Protein AF-A0A9N9LIJ5-F1 (afdb_monomer_lite)

Organism: NCBI:txid595503

Radius of gyration: 15.44 Å; chains: 1; bounding box: 34×30×48 Å

Foldseek 3Di:
DAKKWFFAWAPPDDLVRLVCCVQVPLLLQCLVLCLVLVKQWWKKFADPKDFPDPDPVDPSVRTGIIIGTHCHPSNVCLVPPVVDPVDWVLSNCSCVVPNQVSCVVIGPHGSVVDIDIDGPRRMHHDMDIQGHRSDGPRDRDVVSVVVSVVSVVVTND

InterPro domains:
  IPR009799 EthD domain [PF07110] (10-109)

Structure (mmCIF, N/CA/C/O backbone):
data_AF-A0A9N9LIJ5-F1
#
_entry.id   AF-A0A9N9LIJ5-F1
#
loop_
_atom_site.group_PDB
_atom_site.id
_atom_site.type_symbol
_atom_site.label_atom_id
_atom_site.label_alt_id
_atom_site.label_comp_id
_atom_site.label_asym_id
_atom_site.label_entity_id
_atom_site.label_seq_id
_atom_site.pdbx_PDB_ins_code
_atom_site.Cartn_x
_atom_site.Cartn_y
_atom_site.Cartn_z
_atom_site.occupancy
_atom_site.B_iso_or_equiv
_atom_site.auth_seq_id
_atom_site.auth_comp_id
_atom_site.auth_asym_id
_atom_site.auth_atom_id
_atom_site.pdbx_PDB_model_num
ATOM 1 N N . MET A 1 1 ? -7.227 4.784 -16.160 1.00 75.94 1 MET A N 1
ATOM 2 C CA . MET A 1 1 ? -6.454 3.934 -15.229 1.00 75.94 1 MET A CA 1
ATOM 3 C C . MET A 1 1 ? -6.020 4.802 -14.066 1.00 75.94 1 MET A C 1
ATOM 5 O O . MET A 1 1 ? -5.780 5.984 -14.288 1.00 75.94 1 MET A O 1
ATOM 9 N N . ASN A 1 2 ? -5.979 4.252 -12.855 1.00 91.12 2 ASN A N 1
ATOM 10 C CA . ASN A 1 2 ? -5.526 4.997 -11.681 1.00 91.12 2 ASN A CA 1
ATOM 11 C C . ASN A 1 2 ? -4.023 5.293 -11.778 1.00 91.12 2 ASN A C 1
ATOM 13 O O . ASN A 1 2 ? -3.313 4.524 -12.429 1.00 91.12 2 ASN A O 1
ATOM 17 N N . PRO A 1 3 ? -3.535 6.389 -11.170 1.00 94.25 3 PRO A N 1
ATOM 18 C CA . PRO A 1 3 ? -2.110 6.690 -11.162 1.00 94.25 3 PRO A CA 1
ATOM 19 C C . PRO A 1 3 ? -1.317 5.565 -10.487 1.00 94.25 3 PRO A C 1
ATOM 21 O O . PRO A 1 3 ? -1.834 4.832 -9.638 1.00 94.25 3 PRO A O 1
ATOM 24 N N . GLN A 1 4 ? -0.055 5.433 -10.886 1.00 96.69 4 GLN A N 1
ATOM 25 C CA . GLN A 1 4 ? 0.849 4.400 -10.391 1.00 96.69 4 GLN A CA 1
ATOM 26 C C . GLN A 1 4 ? 1.966 5.046 -9.574 1.00 96.69 4 GLN A C 1
ATOM 28 O O . GLN A 1 4 ? 2.633 5.964 -10.044 1.00 96.69 4 GLN A O 1
ATOM 33 N N . GLY A 1 5 ? 2.162 4.578 -8.347 1.00 96.50 5 GLY A N 1
ATOM 34 C CA . GLY A 1 5 ? 3.261 4.974 -7.476 1.00 96.50 5 GLY A CA 1
ATOM 35 C C . GLY A 1 5 ? 4.368 3.935 -7.503 1.00 96.50 5 GLY A C 1
ATOM 36 O O . GLY A 1 5 ? 4.146 2.802 -7.081 1.00 96.50 5 GLY A O 1
ATOM 37 N N . LEU A 1 6 ? 5.546 4.300 -8.000 1.00 97.06 6 LEU A N 1
ATOM 38 C CA . LEU A 1 6 ? 6.704 3.409 -8.033 1.00 97.06 6 LEU A CA 1
ATOM 39 C C . LEU A 1 6 ? 7.311 3.272 -6.639 1.00 97.06 6 LEU A C 1
ATOM 41 O O . LEU A 1 6 ? 7.468 4.266 -5.929 1.00 97.06 6 LEU A O 1
ATOM 45 N N . LEU A 1 7 ? 7.656 2.041 -6.272 1.00 97.44 7 LEU A N 1
ATOM 46 C CA . LEU A 1 7 ? 8.152 1.673 -4.951 1.00 97.44 7 LEU A CA 1
ATOM 47 C C . LEU A 1 7 ? 9.558 1.092 -5.047 1.00 97.44 7 LEU A C 1
ATOM 49 O O . LEU A 1 7 ? 9.877 0.365 -5.993 1.00 97.44 7 LEU A O 1
ATOM 53 N N . LYS A 1 8 ? 10.377 1.394 -4.041 1.00 96.69 8 LYS A N 1
ATOM 54 C CA . LYS A 1 8 ? 11.711 0.816 -3.879 1.00 96.69 8 LYS A CA 1
ATOM 55 C C . LYS A 1 8 ? 11.706 -0.139 -2.706 1.00 96.69 8 LYS A C 1
ATOM 57 O O . LYS A 1 8 ? 11.265 0.220 -1.612 1.00 96.69 8 LYS A O 1
ATOM 62 N N . ARG A 1 9 ? 12.206 -1.350 -2.922 1.00 96.56 9 ARG A N 1
ATOM 63 C CA . ARG A 1 9 ? 12.389 -2.305 -1.832 1.00 96.56 9 ARG A CA 1
ATOM 64 C C . ARG A 1 9 ? 13.538 -1.861 -0.940 1.00 96.56 9 ARG A C 1
ATOM 66 O O . ARG A 1 9 ? 14.468 -1.182 -1.369 1.00 96.56 9 ARG A O 1
ATOM 73 N N . LYS A 1 10 ? 13.527 -2.351 0.290 1.00 96.00 10 LYS A N 1
ATOM 74 C CA . LYS A 1 10 ? 14.644 -2.194 1.214 1.00 96.00 10 LYS A CA 1
ATOM 75 C C . LYS A 1 10 ? 15.929 -2.810 0.622 1.00 96.00 10 LYS A C 1
ATOM 77 O O . LYS A 1 10 ? 15.870 -3.967 0.188 1.00 96.00 10 LYS A O 1
ATOM 82 N N . PRO A 1 11 ? 17.090 -2.122 0.662 1.00 92.94 11 PRO A N 1
ATOM 83 C CA . PRO A 1 11 ? 18.324 -2.585 0.012 1.00 92.94 11 PRO A CA 1
ATOM 84 C C . PRO A 1 11 ? 18.743 -4.020 0.366 1.00 92.94 11 PRO A C 1
ATOM 86 O O . PRO A 1 11 ? 19.143 -4.775 -0.521 1.00 92.94 11 PRO A O 1
ATOM 89 N N . ASP A 1 12 ? 18.561 -4.413 1.630 1.00 92.94 12 ASP A N 1
ATOM 90 C CA . ASP A 1 12 ? 18.967 -5.721 2.169 1.00 92.94 12 ASP A CA 1
ATOM 91 C C . ASP A 1 12 ? 17.944 -6.852 1.933 1.00 92.94 12 ASP A C 1
ATOM 93 O O . ASP A 1 12 ? 18.107 -7.948 2.464 1.00 92.94 12 ASP A O 1
ATOM 97 N N . THR A 1 13 ? 16.869 -6.603 1.178 1.00 94.56 13 THR A N 1
ATOM 98 C CA . THR A 1 13 ? 15.828 -7.604 0.875 1.00 94.56 13 THR A CA 1
ATOM 99 C C . THR A 1 13 ? 15.874 -8.017 -0.584 1.00 94.56 13 THR A C 1
ATOM 101 O O . THR A 1 13 ? 16.112 -7.191 -1.456 1.00 94.56 13 THR A O 1
ATOM 104 N N . THR A 1 14 ? 15.629 -9.281 -0.902 1.00 96.81 14 THR A N 1
ATOM 105 C CA . THR A 1 14 ? 15.526 -9.732 -2.298 1.00 96.81 14 THR A CA 1
ATOM 106 C C . THR A 1 14 ? 14.209 -9.279 -2.939 1.00 96.81 14 THR A C 1
ATOM 108 O O . THR A 1 14 ? 13.215 -9.036 -2.255 1.00 96.81 14 THR A O 1
ATOM 111 N N . GLN A 1 15 ? 14.149 -9.243 -4.276 1.00 97.06 15 GLN A N 1
ATOM 112 C CA . GLN A 1 15 ? 12.905 -8.954 -5.011 1.00 97.06 15 GLN A CA 1
ATOM 113 C C . GLN A 1 15 ? 11.755 -9.903 -4.632 1.00 97.06 15 GLN A C 1
ATOM 115 O O . GLN A 1 15 ? 10.588 -9.504 -4.579 1.00 97.06 15 GLN A O 1
ATOM 120 N N . LYS A 1 16 ? 12.085 -11.176 -4.380 1.00 97.12 16 LYS A N 1
ATOM 121 C CA . LYS A 1 16 ? 11.113 -12.193 -3.983 1.00 97.12 16 LYS A CA 1
ATOM 122 C C . LYS A 1 16 ? 10.560 -11.902 -2.589 1.00 97.12 16 LYS A C 1
ATOM 124 O O . LYS A 1 16 ? 9.345 -11.854 -2.441 1.00 97.12 16 LYS A O 1
ATOM 129 N N . GLU A 1 17 ? 11.426 -11.648 -1.609 1.00 97.81 17 GLU A N 1
ATOM 130 C CA . GLU A 1 17 ? 11.010 -11.300 -0.242 1.00 97.81 17 GLU A CA 1
ATOM 131 C C . GLU A 1 17 ? 10.173 -10.018 -0.214 1.00 97.81 17 GLU A C 1
ATOM 133 O O . GLU A 1 17 ? 9.141 -9.984 0.452 1.00 97.81 17 GLU A O 1
ATOM 138 N N . PHE A 1 18 ? 10.562 -8.999 -0.989 1.00 97.75 18 PHE A N 1
ATOM 139 C CA . PHE A 1 18 ? 9.767 -7.785 -1.185 1.00 97.75 18 PHE A CA 1
ATOM 140 C C . PHE A 1 18 ? 8.362 -8.117 -1.697 1.00 97.75 18 PHE A C 1
ATOM 142 O O . PHE A 1 18 ? 7.368 -7.722 -1.094 1.00 97.75 18 PHE A O 1
ATOM 149 N N . SER A 1 19 ? 8.273 -8.883 -2.787 1.00 97.50 19 SER A N 1
ATOM 150 C CA . SER A 1 19 ? 6.997 -9.213 -3.428 1.00 97.50 19 SER A CA 1
ATOM 151 C C . SER A 1 19 ? 6.101 -10.074 -2.536 1.00 97.50 19 SER A C 1
ATOM 153 O O . SER A 1 19 ? 4.891 -9.855 -2.477 1.00 97.50 19 SER A O 1
ATOM 155 N N . GLU A 1 20 ? 6.687 -11.039 -1.826 1.00 97.00 20 GLU A N 1
ATOM 156 C CA . GLU A 1 20 ? 5.978 -11.904 -0.885 1.00 97.00 20 GLU A CA 1
ATOM 157 C C . GLU A 1 20 ? 5.492 -11.127 0.339 1.00 97.00 20 GLU A C 1
ATOM 159 O O . GLU A 1 20 ? 4.339 -11.297 0.730 1.00 97.00 20 GLU A O 1
ATOM 164 N N . HIS A 1 21 ? 6.313 -10.250 0.926 1.00 97.56 21 HIS A N 1
ATOM 165 C CA . HIS A 1 21 ? 5.894 -9.412 2.055 1.00 97.56 21 HIS A CA 1
ATOM 166 C C . HIS A 1 21 ? 4.818 -8.413 1.625 1.00 97.56 21 HIS A C 1
ATOM 168 O O . HIS A 1 21 ? 3.798 -8.273 2.303 1.00 97.56 21 HIS A O 1
ATOM 174 N N . TRP A 1 22 ? 5.003 -7.751 0.482 1.00 97.81 22 TRP A N 1
ATOM 175 C CA . TRP A 1 22 ? 4.078 -6.731 -0.002 1.00 97.81 22 TRP A CA 1
ATOM 176 C C . TRP A 1 22 ? 2.679 -7.302 -0.277 1.00 97.81 22 TRP A C 1
ATOM 178 O O . TRP A 1 22 ? 1.677 -6.718 0.147 1.00 97.81 22 TRP A O 1
ATOM 188 N N . TYR A 1 23 ? 2.602 -8.485 -0.894 1.00 97.06 23 TYR A N 1
ATOM 189 C CA . TYR A 1 23 ? 1.323 -9.125 -1.200 1.00 97.06 23 TYR A CA 1
ATOM 190 C C . TYR A 1 23 ? 0.739 -9.910 -0.022 1.00 97.06 23 TYR A C 1
ATOM 192 O O . TYR A 1 23 ? -0.439 -9.769 0.292 1.00 97.06 23 TYR A O 1
ATOM 200 N N . ASN A 1 24 ? 1.539 -10.727 0.667 1.00 95.62 24 ASN A N 1
ATOM 201 C CA . ASN A 1 24 ? 1.008 -11.634 1.688 1.00 95.62 24 ASN A CA 1
ATOM 202 C C . ASN A 1 24 ? 0.906 -10.999 3.072 1.00 95.62 24 ASN A C 1
ATOM 204 O O . ASN A 1 24 ? 0.267 -11.586 3.937 1.00 95.62 24 ASN A O 1
ATOM 208 N N . LYS A 1 25 ? 1.531 -9.846 3.329 1.00 95.88 25 LYS A N 1
ATOM 209 C CA . LYS A 1 25 ? 1.508 -9.209 4.652 1.00 95.88 25 LYS A CA 1
ATOM 210 C C . LYS A 1 25 ? 1.021 -7.772 4.592 1.00 95.88 25 LYS A C 1
ATOM 212 O O . LYS A 1 25 ? -0.009 -7.471 5.190 1.00 95.88 25 LYS A O 1
ATOM 217 N N . HIS A 1 26 ? 1.702 -6.914 3.838 1.00 97.31 26 HIS A N 1
ATOM 218 C CA . HIS A 1 26 ? 1.345 -5.499 3.772 1.00 97.31 26 HIS A CA 1
ATOM 219 C C . HIS A 1 26 ? -0.072 -5.291 3.223 1.00 97.31 26 HIS A C 1
ATOM 221 O O . HIS A 1 26 ? -0.850 -4.547 3.815 1.00 97.31 26 HIS A O 1
ATOM 227 N N . ALA A 1 27 ? -0.452 -6.013 2.158 1.00 97.12 27 ALA A N 1
ATOM 228 C CA . ALA A 1 27 ? -1.803 -5.949 1.597 1.00 97.12 27 ALA A CA 1
ATOM 229 C C . ALA A 1 27 ? -2.893 -6.196 2.657 1.00 97.12 27 ALA A C 1
ATOM 231 O O . ALA A 1 27 ? -3.907 -5.506 2.674 1.00 97.12 27 ALA A O 1
ATOM 232 N N . GLN A 1 28 ? -2.674 -7.133 3.584 1.00 96.19 28 GLN A N 1
ATOM 233 C CA . GLN A 1 28 ? -3.643 -7.419 4.643 1.00 96.19 28 GLN A CA 1
ATOM 234 C C . GLN A 1 28 ? -3.786 -6.252 5.626 1.00 96.19 28 GLN A C 1
ATOM 236 O O . GLN A 1 28 ? -4.894 -5.955 6.063 1.00 96.19 28 GLN A O 1
ATOM 241 N N . LEU A 1 29 ? -2.678 -5.586 5.958 1.00 97.12 29 LEU A N 1
ATOM 242 C CA . LEU A 1 29 ? -2.645 -4.469 6.904 1.00 97.12 29 LEU A CA 1
ATOM 243 C C . LEU A 1 29 ? -3.185 -3.172 6.291 1.00 97.12 29 LEU A C 1
ATOM 245 O O . LEU A 1 29 ? -3.836 -2.389 6.971 1.00 97.12 29 LEU A O 1
ATOM 249 N N . ILE A 1 30 ? -2.947 -2.930 5.003 1.00 97.12 30 ILE A N 1
ATOM 250 C CA . ILE A 1 30 ? -3.379 -1.684 4.362 1.00 97.12 30 ILE A CA 1
ATOM 251 C C . ILE A 1 30 ? -4.861 -1.704 3.964 1.00 97.12 30 ILE A C 1
ATOM 253 O O . ILE A 1 30 ? -5.503 -0.656 3.930 1.00 97.12 30 ILE A O 1
ATOM 257 N N . VAL A 1 31 ? -5.438 -2.882 3.693 1.00 97.81 31 VAL A N 1
ATOM 258 C CA . VAL A 1 31 ? -6.819 -3.008 3.192 1.00 97.81 31 VAL A CA 1
ATOM 259 C C . VAL A 1 31 ? -7.874 -2.369 4.103 1.00 97.81 31 VAL A C 1
ATOM 261 O O . VAL A 1 31 ? -8.683 -1.606 3.572 1.00 97.81 31 VAL A O 1
ATOM 264 N N . PRO A 1 32 ? -7.905 -2.609 5.431 1.00 97.25 32 PRO A N 1
ATOM 265 C CA . PRO A 1 32 ? -8.893 -1.970 6.300 1.00 97.25 32 PRO A CA 1
ATOM 266 C C . PRO A 1 32 ? -8.838 -0.439 6.217 1.00 97.25 32 PRO A C 1
ATOM 268 O O . PRO A 1 32 ? -9.872 0.211 6.057 1.00 97.25 32 PRO A O 1
ATOM 271 N N . LEU A 1 33 ? -7.622 0.120 6.217 1.00 97.56 33 LEU A N 1
ATOM 272 C CA . LEU A 1 33 ? -7.391 1.554 6.081 1.00 97.56 33 LEU A CA 1
ATOM 273 C C . LEU A 1 33 ? -7.853 2.079 4.716 1.00 97.56 33 LEU A C 1
ATOM 275 O O . LEU A 1 33 ? -8.566 3.075 4.638 1.00 97.56 33 LEU A O 1
ATOM 279 N N . PHE A 1 34 ? -7.494 1.395 3.631 1.00 97.75 34 PHE A N 1
ATOM 280 C CA . PHE A 1 34 ? -7.894 1.776 2.276 1.00 97.75 34 PHE A CA 1
ATOM 281 C C . PHE A 1 34 ? -9.414 1.768 2.100 1.00 97.75 34 PHE A C 1
ATOM 283 O O . PHE A 1 34 ? -9.973 2.726 1.562 1.00 97.75 34 PHE A O 1
ATOM 290 N N . LEU A 1 35 ? -10.103 0.750 2.613 1.00 97.19 35 LEU A N 1
ATOM 291 C CA . LEU A 1 35 ? -11.564 0.684 2.568 1.00 97.19 35 LEU A CA 1
ATOM 292 C C . LEU A 1 35 ? -12.225 1.772 3.419 1.00 97.19 35 LEU A C 1
ATOM 294 O O . LEU A 1 35 ? -13.221 2.364 2.991 1.00 97.19 35 LEU A O 1
ATOM 298 N N . TYR A 1 36 ? -11.657 2.089 4.586 1.00 96.94 36 TYR A N 1
ATOM 299 C CA . TYR A 1 36 ? -12.089 3.233 5.389 1.00 96.94 36 TYR A CA 1
ATOM 300 C C . TYR A 1 36 ? -11.965 4.542 4.597 1.00 96.94 36 TYR A C 1
ATOM 302 O O . TYR A 1 36 ? -12.930 5.302 4.490 1.00 96.94 36 TYR A O 1
ATOM 310 N N . CYS A 1 37 ? -10.826 4.736 3.929 1.00 97.31 37 CYS A N 1
ATOM 311 C CA . CYS A 1 37 ? -10.550 5.863 3.042 1.00 97.31 37 CYS A CA 1
ATOM 312 C C . CYS A 1 37 ? -11.308 5.824 1.700 1.00 97.31 37 CYS A C 1
ATOM 314 O O . CYS A 1 37 ? -11.067 6.688 0.859 1.00 97.31 37 CYS A O 1
ATOM 316 N N . LYS A 1 38 ? -12.229 4.874 1.482 1.00 97.50 38 LYS A N 1
ATOM 317 C CA . LYS A 1 38 ? -13.026 4.719 0.245 1.00 97.50 38 LYS A CA 1
ATOM 318 C C . LYS A 1 38 ? -12.191 4.461 -1.015 1.00 97.50 38 LYS A C 1
ATOM 320 O O . LYS A 1 38 ? -12.592 4.821 -2.121 1.00 97.50 38 LYS A O 1
ATOM 325 N N . VAL A 1 39 ? -11.028 3.835 -0.864 1.00 97.50 39 VAL A N 1
ATOM 326 C CA . VAL A 1 39 ? -10.263 3.303 -1.994 1.00 97.50 39 VAL A CA 1
ATOM 327 C C . VAL A 1 39 ? -11.031 2.116 -2.571 1.00 97.50 39 VAL A C 1
ATOM 329 O O . VAL A 1 39 ? -11.290 1.130 -1.886 1.00 97.50 39 VAL A O 1
ATOM 332 N N . GLU A 1 40 ? -11.397 2.213 -3.843 1.00 97.19 40 GLU A N 1
ATOM 333 C CA . GLU A 1 40 ? -12.147 1.178 -4.553 1.00 97.19 40 GLU A CA 1
ATOM 334 C C . GLU A 1 40 ? -11.241 0.244 -5.345 1.00 97.19 40 GLU A C 1
ATOM 336 O O . GLU A 1 40 ? -11.645 -0.877 -5.629 1.00 97.19 40 GLU A O 1
ATOM 341 N N . ASN A 1 41 ? -10.037 0.686 -5.707 1.00 96.56 41 ASN A N 1
ATOM 342 C CA . ASN A 1 41 ? -9.110 -0.099 -6.508 1.00 96.56 41 ASN A CA 1
ATOM 343 C C . ASN A 1 41 ? -7.698 0.027 -5.948 1.00 96.56 41 ASN A C 1
ATOM 345 O O . ASN A 1 41 ? -7.179 1.137 -5.830 1.00 96.56 41 ASN A O 1
ATOM 349 N N . TYR A 1 42 ? -7.089 -1.116 -5.644 1.00 97.81 42 TYR A N 1
ATOM 350 C CA . TYR A 1 42 ? -5.688 -1.221 -5.258 1.00 97.81 42 TYR A CA 1
ATOM 351 C C . TYR A 1 42 ? -5.078 -2.457 -5.912 1.00 97.81 42 TYR A C 1
ATOM 353 O O . TYR A 1 42 ? -5.496 -3.588 -5.643 1.00 97.81 42 TYR A O 1
ATOM 361 N N . ILE A 1 43 ? -4.098 -2.225 -6.782 1.00 98.00 43 ILE A N 1
ATOM 362 C CA . ILE A 1 43 ? -3.384 -3.265 -7.521 1.00 98.00 43 ILE A CA 1
ATOM 363 C C . ILE A 1 43 ? -1.891 -3.108 -7.252 1.00 98.00 43 ILE A C 1
ATOM 365 O O . ILE A 1 43 ? -1.332 -2.016 -7.367 1.00 98.00 43 ILE A O 1
ATOM 369 N N . GLN A 1 44 ? -1.244 -4.219 -6.918 1.00 98.06 44 GLN A N 1
ATOM 370 C CA . GLN A 1 44 ? 0.205 -4.311 -6.797 1.00 98.06 44 GLN A CA 1
ATOM 371 C C . GLN A 1 44 ? 0.774 -4.819 -8.121 1.00 98.06 44 GLN A C 1
ATOM 373 O O . GLN A 1 44 ? 0.358 -5.865 -8.619 1.00 98.06 44 GLN A O 1
ATOM 378 N N . ILE A 1 45 ? 1.695 -4.070 -8.717 1.00 98.25 45 ILE A N 1
ATOM 379 C CA . ILE A 1 45 ? 2.412 -4.462 -9.931 1.00 98.25 45 ILE A CA 1
ATOM 380 C C . ILE A 1 45 ? 3.828 -4.837 -9.512 1.00 98.25 45 ILE A C 1
ATOM 382 O O . ILE A 1 45 ? 4.589 -3.982 -9.063 1.00 98.25 45 ILE A O 1
ATOM 386 N N . HIS A 1 46 ? 4.174 -6.113 -9.620 1.00 97.7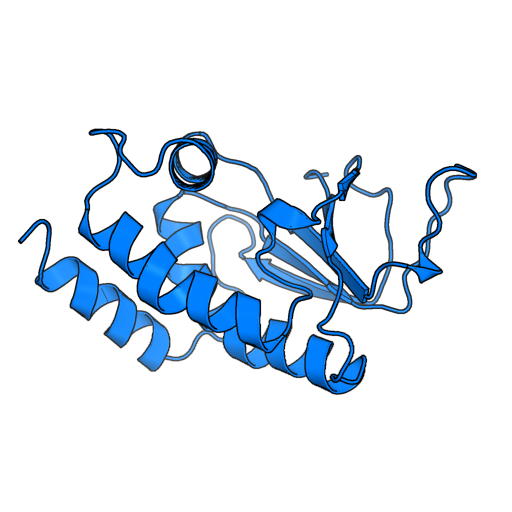5 46 HIS A N 1
ATOM 387 C CA . HIS A 1 46 ? 5.459 -6.643 -9.180 1.00 97.75 46 HIS A CA 1
ATOM 388 C C . HIS A 1 46 ? 6.467 -6.666 -10.329 1.00 97.75 46 HIS A C 1
ATOM 390 O O . HIS A 1 46 ? 6.107 -6.927 -11.483 1.00 97.75 46 HIS A O 1
ATOM 396 N N . ALA A 1 47 ? 7.737 -6.406 -10.001 1.00 94.81 47 ALA A N 1
ATOM 397 C CA . ALA A 1 47 ? 8.829 -6.533 -10.954 1.00 94.81 47 ALA A CA 1
ATOM 398 C C . ALA A 1 47 ? 9.010 -7.997 -11.433 1.00 94.81 47 ALA A C 1
ATOM 400 O O . ALA A 1 47 ? 8.645 -8.924 -10.703 1.00 94.81 47 ALA A O 1
ATOM 401 N N . PRO A 1 48 ? 9.605 -8.238 -12.620 1.00 95.44 48 PRO A N 1
ATOM 402 C CA . PRO A 1 48 ? 10.242 -7.262 -13.510 1.00 95.44 48 PRO A CA 1
ATOM 403 C C . PRO A 1 48 ? 9.239 -6.282 -14.130 1.00 95.44 48 PRO A C 1
ATOM 405 O O . PRO A 1 48 ? 8.223 -6.685 -14.694 1.00 95.44 48 PRO A O 1
ATOM 408 N N . LEU A 1 49 ? 9.534 -4.986 -14.003 1.00 95.75 49 LEU A N 1
ATOM 409 C CA . LEU A 1 49 ? 8.692 -3.916 -14.529 1.00 95.75 49 LEU A CA 1
ATOM 410 C C . LEU A 1 49 ? 9.073 -3.605 -15.975 1.00 95.75 49 LEU A C 1
ATOM 412 O O . LEU A 1 49 ? 10.239 -3.676 -16.364 1.00 95.75 49 LEU A O 1
ATOM 416 N N . SER A 1 50 ? 8.084 -3.224 -16.772 1.00 94.62 50 SER A N 1
ATOM 417 C CA . SER A 1 50 ? 8.283 -2.775 -18.149 1.00 94.62 50 SER A CA 1
ATOM 418 C C . SER A 1 50 ? 7.376 -1.595 -18.473 1.00 94.62 50 SER A C 1
ATOM 420 O O . SER A 1 50 ? 6.361 -1.370 -17.816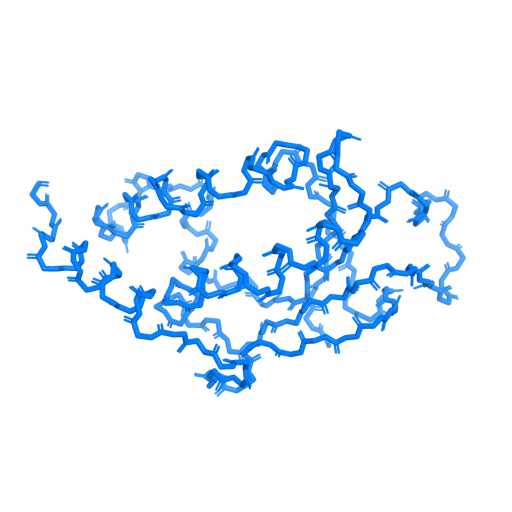 1.00 94.62 50 SER A O 1
ATOM 422 N N . THR A 1 51 ? 7.746 -0.826 -19.491 1.00 93.06 51 THR A N 1
ATOM 423 C CA . THR A 1 51 ? 6.926 0.257 -20.035 1.00 93.06 51 THR A CA 1
ATOM 424 C C . THR A 1 51 ? 7.057 0.279 -21.550 1.00 93.06 51 THR A C 1
ATOM 426 O O . THR A 1 51 ? 8.109 -0.053 -22.095 1.00 93.06 51 THR A O 1
ATOM 429 N N . SER A 1 52 ? 5.982 0.654 -22.239 1.00 84.75 52 SER A N 1
ATOM 430 C CA . SER A 1 52 ? 6.010 0.951 -23.673 1.00 84.75 52 SER A CA 1
ATOM 431 C C . SER A 1 52 ? 6.380 2.408 -23.962 1.00 84.75 52 SER A C 1
ATOM 433 O O . SER A 1 52 ? 6.517 2.782 -25.126 1.00 84.75 52 SER A O 1
ATOM 435 N N . ILE A 1 53 ? 6.503 3.246 -22.927 1.00 83.31 53 ILE A N 1
ATOM 436 C CA . ILE A 1 53 ? 6.836 4.662 -23.059 1.00 83.31 53 ILE A CA 1
ATOM 437 C C . ILE A 1 53 ? 8.354 4.810 -23.065 1.00 83.31 53 ILE A C 1
ATOM 439 O O . ILE A 1 53 ? 9.042 4.398 -22.136 1.00 83.31 53 ILE A O 1
ATOM 443 N N . SER A 1 54 ? 8.883 5.440 -24.111 1.00 76.44 54 SER A N 1
ATOM 444 C CA . SER A 1 54 ? 10.299 5.795 -24.183 1.00 76.44 54 SER A CA 1
ATOM 445 C C . SER A 1 54 ? 10.550 7.110 -23.437 1.00 76.44 54 SER A C 1
ATOM 447 O O . SER A 1 54 ? 10.800 8.139 -24.063 1.00 76.44 54 SER A O 1
ATOM 449 N N . ASP A 1 55 ? 10.459 7.084 -22.107 1.00 78.62 55 ASP A N 1
ATOM 450 C CA . ASP A 1 55 ? 10.858 8.202 -21.245 1.00 78.62 55 ASP A CA 1
ATOM 451 C C . ASP A 1 55 ? 12.260 7.932 -20.663 1.00 78.62 55 ASP A C 1
ATOM 453 O O . ASP A 1 55 ? 12.401 7.097 -19.767 1.00 78.62 55 ASP A O 1
ATOM 457 N N . PRO A 1 56 ? 13.313 8.629 -21.132 1.00 74.94 56 PRO A N 1
ATOM 458 C CA . PRO A 1 56 ? 14.672 8.433 -20.629 1.00 74.94 56 PRO A CA 1
ATOM 459 C C . PRO A 1 56 ? 14.838 8.855 -19.162 1.00 74.94 56 PRO A C 1
ATOM 461 O O . PRO A 1 56 ? 15.824 8.483 -18.531 1.00 74.94 56 PRO A O 1
ATOM 464 N N . SER A 1 57 ? 13.895 9.620 -18.601 1.00 80.00 57 SER A N 1
ATOM 465 C CA . SER A 1 57 ? 13.897 9.981 -17.184 1.00 80.00 57 SER A CA 1
ATOM 466 C C . SER A 1 57 ? 13.338 8.874 -16.287 1.00 80.00 57 SER A C 1
ATOM 468 O O . SER A 1 57 ? 13.479 8.961 -15.066 1.00 80.00 57 SER A O 1
ATOM 470 N N . LEU A 1 58 ? 12.692 7.846 -16.850 1.00 85.50 58 LEU A N 1
ATOM 471 C CA . LEU A 1 58 ? 12.043 6.756 -16.126 1.00 85.50 58 LEU A CA 1
ATOM 472 C C . LEU A 1 58 ? 12.840 5.450 -16.275 1.00 85.50 58 LEU A C 1
ATOM 474 O O . LEU A 1 58 ? 12.479 4.546 -17.025 1.00 85.50 58 LEU A O 1
ATOM 478 N N . ALA A 1 59 ? 13.931 5.332 -15.519 1.00 88.12 59 ALA A N 1
ATOM 479 C CA . ALA A 1 59 ? 14.678 4.082 -15.417 1.00 88.12 59 ALA A CA 1
ATOM 480 C C . ALA A 1 59 ? 13.929 3.084 -14.512 1.00 88.12 59 ALA A C 1
ATOM 482 O O . ALA A 1 59 ? 14.054 3.121 -13.290 1.00 88.12 59 ALA A O 1
ATOM 483 N N . LEU A 1 60 ? 13.127 2.188 -15.102 1.00 90.81 60 LEU A N 1
ATOM 484 C CA . LEU A 1 60 ? 12.359 1.185 -14.344 1.00 90.81 60 LEU A CA 1
ATOM 485 C C . LEU A 1 60 ? 13.225 0.173 -13.581 1.00 90.81 60 LEU A C 1
ATOM 487 O O . LEU A 1 60 ? 12.729 -0.455 -12.654 1.00 90.81 60 LEU A O 1
ATOM 491 N N . SER A 1 61 ? 14.506 0.037 -13.933 1.00 89.62 61 SER A N 1
ATOM 492 C CA . SER A 1 61 ? 15.471 -0.796 -13.204 1.00 89.62 61 SER A CA 1
ATOM 493 C C . SER A 1 61 ? 15.687 -0.363 -11.755 1.00 89.62 61 SER A C 1
ATOM 495 O O . SER A 1 61 ? 16.158 -1.165 -10.955 1.00 89.62 61 SER A O 1
ATOM 497 N N . ASP A 1 62 ? 15.355 0.886 -11.427 1.00 91.25 62 ASP A N 1
ATOM 498 C CA . ASP A 1 62 ? 15.548 1.459 -10.094 1.00 91.25 62 ASP A CA 1
ATOM 499 C C . ASP A 1 62 ? 14.352 1.204 -9.162 1.00 91.25 62 ASP A C 1
ATOM 501 O O . ASP A 1 62 ? 14.348 1.693 -8.031 1.00 91.25 62 ASP A O 1
ATOM 505 N N . TRP A 1 63 ? 13.322 0.502 -9.646 1.00 95.81 63 TRP A N 1
ATOM 506 C CA . TRP A 1 63 ? 12.049 0.304 -8.961 1.00 95.81 63 TRP A CA 1
ATOM 507 C C . TRP A 1 63 ? 11.689 -1.179 -8.896 1.00 95.81 63 TRP A C 1
ATOM 509 O O . TRP A 1 63 ? 11.841 -1.923 -9.864 1.00 95.81 63 TRP A O 1
ATOM 519 N N . ASP A 1 64 ? 11.152 -1.596 -7.756 1.00 97.06 64 ASP A N 1
ATOM 520 C CA . ASP A 1 64 ? 10.902 -3.007 -7.440 1.00 97.06 64 ASP A CA 1
ATOM 521 C C . ASP A 1 64 ? 9.405 -3.366 -7.507 1.00 97.06 64 ASP A C 1
ATOM 523 O O . ASP A 1 64 ? 9.026 -4.542 -7.505 1.00 97.06 64 ASP A O 1
ATOM 527 N N . GLY A 1 65 ? 8.534 -2.357 -7.613 1.00 97.56 65 GLY A N 1
ATOM 528 C CA . GLY A 1 65 ? 7.096 -2.515 -7.812 1.00 97.56 65 GLY A CA 1
ATOM 529 C C . GLY A 1 65 ? 6.383 -1.195 -8.111 1.00 97.56 65 GLY A C 1
ATOM 530 O O . GLY A 1 65 ? 6.976 -0.119 -8.024 1.00 97.56 65 GLY A O 1
ATOM 531 N N . ALA A 1 66 ? 5.097 -1.269 -8.454 1.00 98.00 66 ALA A N 1
ATOM 532 C CA . ALA A 1 66 ? 4.236 -0.101 -8.625 1.00 98.00 66 ALA A CA 1
ATOM 533 C C . ALA A 1 66 ? 2.847 -0.326 -8.010 1.00 98.00 66 ALA A C 1
ATOM 535 O O . ALA A 1 66 ? 2.175 -1.312 -8.313 1.00 98.00 66 ALA A O 1
ATOM 536 N N . ALA A 1 67 ? 2.412 0.583 -7.141 1.00 97.69 67 ALA A N 1
ATOM 537 C CA . ALA A 1 67 ? 1.069 0.597 -6.574 1.00 97.69 67 ALA A CA 1
ATOM 538 C C . ALA A 1 67 ? 0.129 1.381 -7.494 1.00 97.69 67 ALA A C 1
ATOM 540 O O . ALA A 1 67 ? 0.289 2.587 -7.658 1.00 97.69 67 ALA A O 1
ATOM 541 N N . GLU A 1 68 ? -0.869 0.725 -8.071 1.00 97.75 68 GLU A N 1
ATOM 542 C CA . GLU A 1 68 ? -1.934 1.388 -8.823 1.00 97.75 68 GLU A CA 1
ATOM 543 C C . GLU A 1 68 ? -3.138 1.583 -7.898 1.00 97.75 68 GLU A C 1
ATOM 545 O O . GLU A 1 68 ? -3.778 0.615 -7.478 1.00 97.75 68 GLU A O 1
ATOM 550 N N . THR A 1 69 ? -3.421 2.835 -7.537 1.00 96.19 69 THR A N 1
ATOM 551 C CA . THR A 1 69 ? -4.486 3.174 -6.584 1.00 96.19 69 THR A CA 1
ATOM 552 C C . THR A 1 69 ? -5.053 4.561 -6.845 1.00 96.19 69 THR A C 1
ATOM 554 O O . THR A 1 69 ? -4.376 5.451 -7.361 1.00 96.19 69 THR A O 1
ATOM 557 N N . GLN A 1 70 ? -6.318 4.755 -6.490 1.00 93.62 70 GLN A N 1
ATOM 558 C CA . GLN A 1 70 ? -6.930 6.079 -6.473 1.00 93.62 70 GLN A CA 1
ATOM 559 C C . GLN A 1 70 ? -6.579 6.807 -5.174 1.00 93.62 70 GLN A C 1
ATOM 561 O O . GLN A 1 70 ? -6.782 6.284 -4.078 1.00 93.62 70 GLN A O 1
ATOM 566 N N . ILE A 1 71 ? -6.095 8.042 -5.291 1.00 92.00 71 ILE A N 1
ATOM 567 C CA . ILE A 1 71 ? -5.857 8.905 -4.134 1.00 92.00 71 ILE A CA 1
ATOM 568 C C . ILE A 1 71 ? -7.178 9.593 -3.789 1.00 92.00 71 ILE A C 1
ATOM 570 O O . ILE A 1 71 ? -7.586 10.548 -4.449 1.00 92.00 71 ILE A O 1
ATOM 574 N N . THR A 1 72 ? -7.882 9.080 -2.781 1.00 95.56 72 THR A N 1
ATOM 575 C CA . THR A 1 72 ? -9.122 9.700 -2.297 1.00 95.56 72 THR A CA 1
ATOM 576 C C . THR A 1 72 ? -8.812 10.938 -1.449 1.00 95.56 72 THR A C 1
ATOM 578 O O . THR A 1 72 ? -7.714 11.028 -0.898 1.00 95.56 72 THR A O 1
ATOM 581 N N . PRO A 1 73 ? -9.758 11.882 -1.275 1.00 95.12 73 PRO A N 1
ATOM 582 C CA . PRO A 1 73 ? -9.541 13.038 -0.406 1.00 95.12 73 PRO A CA 1
ATOM 583 C C . PRO A 1 73 ? -9.143 12.645 1.021 1.00 95.12 73 PRO A C 1
ATOM 585 O O . PRO A 1 73 ? -8.207 13.213 1.567 1.00 95.12 73 PRO A O 1
ATOM 588 N N . LEU A 1 74 ? -9.795 11.625 1.594 1.00 95.25 74 LEU A N 1
ATOM 589 C CA . LEU A 1 74 ? -9.502 11.163 2.951 1.00 95.25 74 LEU A CA 1
ATOM 590 C C . LEU A 1 74 ? -8.128 10.485 3.053 1.00 95.25 74 LEU A C 1
ATOM 592 O O . LEU A 1 74 ? -7.406 10.723 4.019 1.00 95.25 74 LEU A O 1
ATOM 596 N N . LEU A 1 75 ? -7.744 9.682 2.052 1.00 95.69 75 LEU A N 1
ATOM 597 C CA . LEU A 1 75 ? -6.397 9.115 1.991 1.00 95.69 75 LEU A CA 1
ATOM 598 C C . LEU A 1 75 ? -5.352 10.226 1.849 1.00 95.69 75 LEU A C 1
ATOM 600 O O . LEU A 1 75 ? -4.359 10.219 2.562 1.00 95.69 75 LEU A O 1
ATOM 604 N N . LEU A 1 76 ? -5.588 11.209 0.977 1.00 94.25 76 LEU A N 1
ATOM 605 C CA . LEU A 1 76 ? -4.677 12.336 0.801 1.00 94.25 76 LEU A CA 1
ATOM 606 C C . LEU A 1 76 ? -4.484 13.102 2.111 1.00 94.25 76 LEU A C 1
ATOM 608 O O . LEU A 1 76 ? -3.344 13.328 2.504 1.00 94.25 76 LEU A O 1
ATOM 612 N N . THR A 1 77 ? -5.572 13.449 2.808 1.00 95.19 77 THR A N 1
ATOM 613 C CA . THR A 1 77 ? -5.502 14.126 4.110 1.00 95.19 77 THR A CA 1
ATOM 614 C C . THR A 1 77 ? -4.697 13.309 5.120 1.00 95.19 77 THR A C 1
ATOM 616 O O . THR A 1 77 ? -3.854 13.883 5.798 1.00 95.19 77 THR A O 1
ATOM 619 N N . LEU A 1 78 ? -4.868 11.982 5.172 1.00 95.31 78 LEU A N 1
ATOM 620 C CA . LEU A 1 78 ? -4.102 11.120 6.083 1.00 95.31 78 LEU A CA 1
ATOM 621 C C . LEU A 1 78 ? -2.599 11.175 5.807 1.00 95.31 78 LEU A C 1
ATOM 623 O O . LEU A 1 78 ? -1.800 11.173 6.740 1.00 95.31 78 LEU A O 1
ATOM 627 N N . LEU A 1 79 ? -2.221 11.215 4.530 1.00 92.25 79 LEU A N 1
ATOM 628 C CA . LEU A 1 79 ? -0.825 11.168 4.109 1.00 92.25 79 LEU A CA 1
ATOM 629 C C . LEU A 1 79 ? -0.096 12.505 4.299 1.00 92.25 79 LEU A C 1
ATOM 631 O O . LEU A 1 79 ? 1.103 12.488 4.565 1.00 92.25 79 LEU A O 1
ATOM 635 N N . ILE A 1 80 ? -0.782 13.646 4.142 1.00 91.94 80 ILE A N 1
ATOM 636 C CA . ILE A 1 80 ? -0.131 14.975 4.118 1.00 91.94 80 ILE A CA 1
ATOM 637 C C . ILE A 1 80 ? -0.473 15.881 5.304 1.00 91.94 80 ILE A C 1
ATOM 639 O O . ILE A 1 80 ? 0.246 16.847 5.538 1.00 91.94 80 ILE A O 1
ATOM 643 N N . ALA A 1 81 ? -1.574 15.612 6.005 1.00 92.44 81 ALA A N 1
ATOM 644 C CA . ALA A 1 81 ? -2.054 16.394 7.144 1.00 92.44 81 ALA A CA 1
ATOM 645 C C . ALA A 1 81 ? -2.733 15.473 8.183 1.00 92.44 81 ALA A C 1
ATOM 647 O O . ALA A 1 81 ? -3.930 15.630 8.460 1.00 92.44 81 ALA A O 1
ATOM 648 N N . PRO A 1 82 ? -2.015 14.469 8.728 1.00 88.50 82 PRO A N 1
ATOM 649 C CA . PRO A 1 82 ? -2.573 13.492 9.670 1.00 88.50 82 PRO A CA 1
ATOM 650 C C . PRO A 1 82 ? -3.124 14.121 10.959 1.00 88.50 82 PRO A C 1
ATOM 652 O O . PRO A 1 82 ? -3.936 13.511 11.643 1.00 88.50 82 PRO A O 1
ATOM 655 N N . GLU A 1 83 ? -2.712 15.337 11.301 1.00 88.50 83 GLU A N 1
ATOM 656 C CA . GLU A 1 83 ? -3.225 16.135 12.416 1.00 88.50 83 GLU A CA 1
ATOM 657 C C . GLU A 1 83 ? -4.573 16.822 12.137 1.00 88.50 83 GLU A C 1
ATOM 659 O O . GLU A 1 83 ? -5.118 17.481 13.023 1.00 88.50 83 GLU A O 1
ATOM 664 N N . SER A 1 84 ? -5.114 16.693 10.921 1.00 89.94 84 SER A N 1
ATOM 665 C CA . SER A 1 84 ? -6.413 17.259 10.562 1.00 89.94 84 SER A CA 1
ATOM 666 C C . SER A 1 84 ? -7.534 16.687 11.431 1.00 89.94 84 SER A C 1
ATOM 668 O O . SER A 1 84 ? -7.689 15.474 11.548 1.00 89.94 84 SER A O 1
ATOM 670 N N . GLU A 1 85 ? -8.405 17.562 11.938 1.00 86.94 85 GLU A N 1
ATOM 671 C CA . GLU A 1 85 ? -9.607 17.185 12.703 1.00 86.94 85 GLU A CA 1
ATOM 672 C C . GLU A 1 85 ? -10.594 16.310 11.905 1.00 86.94 85 GLU A C 1
ATOM 674 O O . GLU A 1 85 ? -11.482 15.686 12.480 1.00 86.94 85 GLU A O 1
ATOM 679 N N . ASN A 1 86 ? -10.436 16.233 10.579 1.00 87.31 86 ASN A N 1
ATOM 680 C CA . ASN A 1 86 ? -11.266 15.400 9.707 1.00 87.31 86 ASN A CA 1
ATOM 681 C C . ASN A 1 86 ? -10.892 13.910 9.746 1.00 87.31 86 ASN A C 1
ATOM 683 O O . ASN A 1 86 ? -11.579 13.100 9.119 1.00 87.31 86 ASN A O 1
ATOM 687 N N . ILE A 1 87 ? -9.807 13.543 10.433 1.00 92.12 87 ILE A N 1
ATOM 688 C CA . ILE A 1 87 ? -9.359 12.158 10.566 1.00 92.12 87 ILE A CA 1
ATOM 689 C C . ILE A 1 87 ? -9.380 11.768 12.041 1.00 92.12 87 ILE A C 1
ATOM 691 O O . ILE A 1 87 ? -8.683 12.388 12.845 1.00 92.12 87 ILE A O 1
ATOM 695 N N . PRO A 1 88 ? -10.129 10.717 12.416 1.00 94.94 88 PRO A N 1
ATOM 696 C CA . PRO A 1 88 ? -10.094 10.217 13.781 1.00 94.94 88 PRO A CA 1
ATOM 697 C C . PRO A 1 88 ? -8.677 9.813 14.189 1.00 94.94 88 PRO A C 1
ATOM 699 O O . PRO A 1 88 ? -7.942 9.178 13.423 1.00 94.94 88 PRO A O 1
ATOM 702 N N . ARG A 1 89 ? -8.301 10.121 15.429 1.00 94.19 89 ARG A N 1
ATOM 703 C CA . ARG A 1 89 ? -6.952 9.872 15.952 1.00 94.19 89 ARG A CA 1
ATOM 704 C C . ARG A 1 89 ? -6.586 8.400 15.899 1.00 94.19 89 ARG A C 1
ATOM 706 O O . ARG A 1 89 ? -5.435 8.070 15.630 1.00 94.19 89 ARG A O 1
ATOM 713 N N . TRP A 1 90 ? -7.545 7.503 16.108 1.00 95.81 90 TRP A N 1
ATOM 714 C CA . TRP A 1 90 ? -7.282 6.066 16.028 1.00 95.81 90 TRP A CA 1
ATOM 715 C C . TRP A 1 90 ? -6.882 5.601 14.621 1.00 95.81 90 TRP A C 1
ATOM 717 O O . TRP A 1 90 ? -6.073 4.682 14.504 1.00 95.81 90 TRP A O 1
ATOM 727 N N . VAL A 1 91 ? -7.388 6.245 13.560 1.00 96.88 91 VAL A N 1
ATOM 728 C CA . VAL A 1 91 ? -7.006 5.949 12.166 1.00 96.88 91 VAL A CA 1
ATOM 729 C C . VAL A 1 91 ? -5.570 6.400 11.925 1.00 96.88 91 VAL A C 1
ATOM 731 O O . VAL A 1 91 ? -4.772 5.653 11.358 1.00 96.88 91 VAL A O 1
ATOM 734 N N . VAL A 1 92 ? -5.221 7.592 12.418 1.00 96.56 92 VAL A N 1
ATOM 735 C CA . VAL A 1 92 ? -3.850 8.122 12.374 1.00 96.56 92 VAL A CA 1
ATOM 736 C C . VAL A 1 92 ? -2.894 7.188 13.113 1.00 96.56 92 VAL A C 1
ATOM 738 O O . VAL A 1 92 ? -1.849 6.823 12.577 1.00 96.56 92 VAL A O 1
ATOM 741 N N . ARG A 1 93 ? -3.276 6.730 14.310 1.00 96.56 93 ARG A N 1
ATOM 742 C CA . ARG A 1 93 ? -2.491 5.772 15.095 1.00 96.56 93 ARG A CA 1
ATOM 743 C C . ARG A 1 93 ? -2.345 4.433 14.388 1.00 96.56 93 ARG A C 1
ATOM 745 O O . ARG A 1 93 ? -1.236 3.921 14.333 1.00 96.56 93 ARG A O 1
ATOM 752 N N . TYR A 1 94 ? -3.408 3.889 13.796 1.00 97.88 94 TYR A N 1
ATOM 753 C CA . TYR A 1 94 ? -3.310 2.665 12.996 1.00 97.88 94 TYR A CA 1
ATOM 754 C C . TYR A 1 94 ? -2.312 2.839 11.844 1.00 97.88 9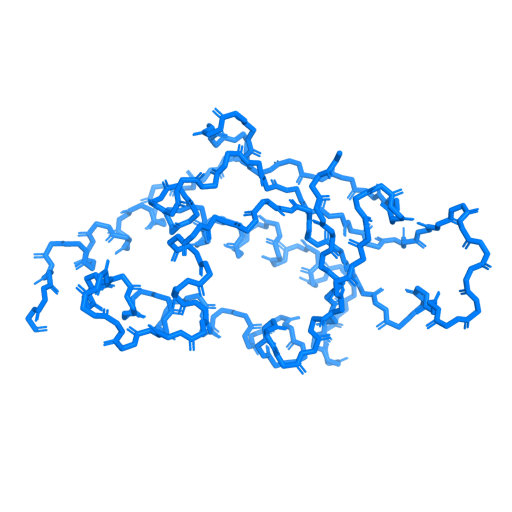4 TYR A C 1
ATOM 756 O O . TYR A 1 94 ? -1.425 2.009 11.649 1.00 97.88 94 TYR A O 1
ATOM 764 N N . TYR A 1 95 ? -2.404 3.948 11.109 1.00 97.00 95 TYR A N 1
ATOM 765 C CA . TYR A 1 95 ? -1.471 4.252 10.030 1.00 97.00 95 TYR A CA 1
ATOM 766 C C . TYR A 1 95 ? -0.019 4.335 10.534 1.00 97.00 95 TYR A C 1
ATOM 768 O O . TYR A 1 95 ? 0.865 3.675 9.991 1.00 97.00 95 TYR A O 1
ATOM 776 N N . GLN A 1 96 ? 0.237 5.062 11.620 1.00 96.12 96 GLN A N 1
ATOM 777 C CA . GLN A 1 96 ? 1.591 5.268 12.145 1.00 96.12 96 GLN A CA 1
ATOM 778 C C . GLN A 1 96 ? 2.190 4.028 12.827 1.00 96.12 96 GLN A C 1
ATOM 780 O O . GLN A 1 96 ? 3.367 3.716 12.630 1.00 96.12 96 GLN A O 1
ATOM 785 N N . GLU A 1 97 ? 1.398 3.329 13.640 1.00 97.31 97 GLU A N 1
ATOM 786 C CA . GLU A 1 97 ? 1.842 2.219 14.490 1.00 97.31 97 GLU A CA 1
ATOM 787 C C . GLU A 1 97 ? 1.807 0.866 13.761 1.00 97.31 97 GLU A C 1
ATOM 789 O O . GLU A 1 97 ? 2.561 -0.038 14.124 1.00 97.31 97 GLU A O 1
ATOM 794 N N . VAL A 1 98 ? 0.972 0.715 12.724 1.00 97.56 98 VAL A N 1
ATOM 795 C CA . VAL A 1 98 ? 0.822 -0.541 11.970 1.00 97.56 98 VAL A CA 1
ATOM 796 C C . VAL A 1 98 ? 1.378 -0.406 10.557 1.00 97.56 98 VAL A C 1
ATOM 798 O O . VAL A 1 98 ? 2.319 -1.119 10.208 1.00 97.56 98 VAL A O 1
ATOM 801 N N . VAL A 1 99 ? 0.834 0.509 9.750 1.00 97.31 99 VAL A N 1
ATOM 802 C CA . VAL A 1 99 ? 1.170 0.604 8.318 1.00 97.31 99 VAL A CA 1
ATOM 803 C C . VAL A 1 99 ? 2.601 1.094 8.117 1.00 97.31 99 VAL A C 1
ATOM 805 O O . VAL A 1 99 ? 3.400 0.375 7.524 1.00 97.31 99 VAL A O 1
ATOM 808 N N . LEU A 1 100 ? 2.972 2.250 8.676 1.00 96.44 100 LEU A N 1
ATOM 809 C CA . LEU A 1 100 ? 4.327 2.796 8.527 1.00 96.44 100 LEU A CA 1
ATOM 810 C C . LEU A 1 100 ? 5.391 1.898 9.176 1.00 96.44 100 LEU A C 1
ATOM 812 O O . LEU A 1 100 ? 6.513 1.780 8.683 1.00 96.44 100 LEU A O 1
ATOM 816 N N . VAL A 1 101 ? 5.052 1.229 10.285 1.00 97.25 101 VAL A N 1
ATOM 817 C CA . VAL A 1 101 ? 5.938 0.229 10.905 1.00 97.25 101 VAL A CA 1
ATOM 818 C C . VAL A 1 101 ? 6.169 -0.961 9.981 1.00 97.25 101 VAL A C 1
ATOM 820 O O . VAL A 1 101 ? 7.272 -1.508 9.991 1.00 97.25 101 VAL A O 1
ATOM 823 N N . ASP A 1 102 ? 5.164 -1.385 9.217 1.00 97.50 102 ASP A N 1
ATOM 824 C CA . ASP A 1 102 ? 5.309 -2.456 8.238 1.00 97.50 102 ASP A CA 1
ATOM 825 C C . ASP A 1 102 ? 6.060 -1.997 6.983 1.00 97.50 102 ASP A C 1
ATOM 827 O O . ASP A 1 102 ? 6.997 -2.681 6.581 1.00 97.50 102 ASP A O 1
ATOM 831 N N . GLU A 1 103 ? 5.744 -0.822 6.431 1.00 97.00 103 GLU A N 1
ATOM 832 C CA . GLU A 1 103 ? 6.438 -0.222 5.279 1.00 97.00 103 GLU A CA 1
ATOM 833 C C . GLU A 1 103 ? 7.956 -0.204 5.468 1.00 97.00 103 GLU A C 1
ATOM 835 O O . GLU A 1 103 ? 8.689 -0.764 4.653 1.00 97.00 103 GLU A O 1
ATOM 840 N N . ARG A 1 104 ? 8.435 0.288 6.618 1.00 96.06 104 ARG A N 1
ATOM 841 C CA . ARG A 1 104 ? 9.871 0.334 6.956 1.00 96.06 104 ARG A CA 1
ATOM 842 C C . ARG A 1 104 ? 10.562 -1.039 7.006 1.00 96.06 104 ARG A C 1
ATOM 844 O O . ARG A 1 104 ? 11.791 -1.114 7.102 1.00 96.06 104 ARG A O 1
ATOM 851 N N . ARG A 1 105 ? 9.811 -2.146 6.995 1.00 95.88 105 ARG A N 1
ATOM 852 C CA . ARG A 1 105 ? 10.378 -3.506 6.964 1.00 95.88 105 ARG A CA 1
ATOM 853 C C . ARG A 1 105 ? 10.756 -3.944 5.557 1.00 95.88 105 ARG A C 1
ATOM 855 O O . ARG A 1 105 ? 11.721 -4.695 5.441 1.00 95.88 105 ARG A O 1
ATOM 862 N N . PHE A 1 106 ? 10.025 -3.502 4.533 1.00 96.12 106 PHE A N 1
ATOM 863 C CA . PHE A 1 106 ? 10.179 -4.006 3.163 1.00 96.12 106 PHE A CA 1
ATOM 864 C C . PHE A 1 106 ? 10.461 -2.921 2.118 1.00 96.12 106 PHE A C 1
ATOM 866 O O . PHE A 1 106 ? 10.926 -3.258 1.032 1.00 96.12 106 PHE A O 1
ATOM 873 N N . LEU A 1 107 ? 10.251 -1.643 2.438 1.00 96.94 107 LEU A N 1
ATOM 874 C CA . LEU A 1 107 ? 10.560 -0.507 1.572 1.00 96.94 107 LEU A CA 1
ATOM 875 C C . LEU A 1 107 ? 11.861 0.195 1.974 1.00 96.94 107 LEU A C 1
ATOM 877 O O . LEU A 1 107 ? 12.333 0.079 3.110 1.00 96.94 107 LEU A O 1
ATOM 881 N N . ASP A 1 108 ? 12.426 0.950 1.034 1.00 94.38 108 ASP A N 1
ATOM 882 C CA . ASP A 1 108 ? 13.524 1.892 1.279 1.00 94.38 108 ASP A CA 1
ATOM 883 C C . ASP A 1 108 ? 13.012 3.151 2.010 1.00 94.38 108 ASP A C 1
ATOM 885 O O . ASP A 1 108 ? 12.902 4.244 1.452 1.00 94.38 108 ASP A O 1
ATOM 889 N N . GLY A 1 109 ? 12.603 2.966 3.268 1.00 91.31 109 GLY A N 1
ATOM 890 C CA . GLY A 1 109 ? 11.940 3.986 4.084 1.00 91.31 109 GLY A CA 1
ATOM 891 C C . GLY A 1 109 ? 10.415 3.859 4.078 1.00 91.31 109 GLY A C 1
ATOM 892 O O . GLY A 1 109 ? 9.873 2.758 4.036 1.00 91.31 109 GLY A O 1
ATOM 893 N N . GLU A 1 110 ? 9.723 4.991 4.181 1.00 90.38 110 GLU A N 1
ATOM 894 C CA . GLU A 1 110 ? 8.259 5.074 4.068 1.00 90.38 110 GLU A CA 1
ATOM 895 C C . GLU A 1 110 ? 7.896 5.371 2.615 1.00 90.38 110 GLU A C 1
ATOM 897 O O . GLU A 1 110 ? 8.676 6.017 1.913 1.00 90.38 110 GLU A O 1
ATOM 902 N N . VAL A 1 111 ? 6.721 4.947 2.142 1.00 88.12 111 VAL A N 1
ATOM 903 C CA . VAL A 1 111 ? 6.326 5.156 0.733 1.00 88.12 111 VAL A CA 1
ATOM 904 C C . VAL A 1 111 ? 6.514 6.620 0.315 1.00 88.12 111 VAL A C 1
ATOM 906 O O . VAL A 1 111 ? 7.123 6.910 -0.714 1.00 88.12 111 VAL A O 1
ATOM 909 N N . MET A 1 112 ? 6.066 7.559 1.149 1.00 89.75 112 MET A N 1
ATOM 910 C CA . MET A 1 112 ? 6.078 8.990 0.833 1.00 89.75 112 MET A CA 1
ATOM 911 C C . MET A 1 112 ? 7.479 9.607 0.705 1.00 89.75 112 MET A C 1
ATOM 913 O O . MET A 1 112 ? 7.597 10.701 0.155 1.00 89.75 112 MET A O 1
ATOM 917 N N . THR A 1 113 ? 8.545 8.940 1.161 1.00 89.31 113 THR A N 1
ATOM 918 C CA . THR A 1 113 ? 9.915 9.477 1.055 1.00 89.31 113 THR A CA 1
ATOM 919 C C . THR A 1 113 ? 10.555 9.224 -0.305 1.00 89.31 113 THR A C 1
ATOM 921 O O . THR A 1 113 ? 11.526 9.896 -0.648 1.00 89.31 113 THR A O 1
ATOM 924 N N . HIS A 1 114 ? 10.048 8.258 -1.075 1.00 89.31 114 HIS A N 1
ATOM 925 C CA . HIS A 1 114 ? 10.677 7.819 -2.323 1.00 89.31 114 HIS A CA 1
ATOM 926 C C . HIS A 1 114 ? 9.691 7.546 -3.464 1.00 89.31 114 HIS A C 1
ATOM 928 O O . HIS A 1 114 ? 10.134 7.267 -4.578 1.00 89.31 114 HIS A O 1
ATOM 934 N N . ILE A 1 115 ? 8.379 7.613 -3.219 1.00 93.25 115 ILE A N 1
ATOM 935 C CA . ILE A 1 115 ? 7.367 7.356 -4.242 1.00 93.25 115 ILE A CA 1
ATOM 936 C C . ILE A 1 115 ? 7.528 8.302 -5.433 1.00 93.25 115 ILE A C 1
ATOM 938 O O . ILE A 1 115 ? 7.582 9.526 -5.298 1.00 93.25 115 ILE A O 1
ATOM 942 N N . ARG A 1 116 ? 7.549 7.725 -6.634 1.00 94.25 116 ARG A N 1
ATOM 943 C CA . ARG A 1 116 ? 7.420 8.477 -7.884 1.00 94.25 116 ARG A CA 1
ATOM 944 C C . ARG A 1 116 ? 6.080 8.156 -8.518 1.00 94.25 116 ARG A C 1
ATOM 946 O O . ARG A 1 116 ? 5.843 7.021 -8.922 1.00 94.25 116 ARG A O 1
ATOM 953 N N . MET A 1 117 ? 5.222 9.166 -8.620 1.00 94.25 117 MET A N 1
ATOM 954 C CA . MET A 1 117 ? 3.936 9.037 -9.299 1.00 94.25 117 MET A CA 1
ATOM 955 C C . MET A 1 117 ? 4.121 9.125 -10.815 1.00 94.25 117 MET A C 1
ATOM 957 O O . MET A 1 117 ? 4.812 10.015 -11.312 1.00 94.25 117 MET A O 1
ATOM 961 N N 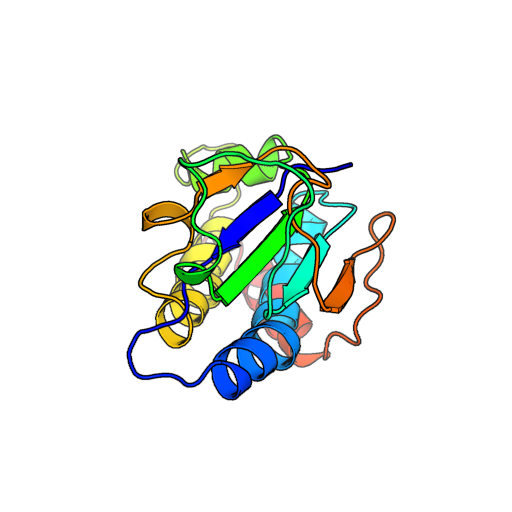. VAL A 1 118 ? 3.473 8.222 -11.541 1.00 94.31 118 VAL A N 1
ATOM 962 C CA . VAL A 1 118 ? 3.360 8.226 -13.003 1.00 94.31 118 VAL A CA 1
ATOM 963 C C . VAL A 1 118 ? 1.904 8.015 -13.417 1.00 94.31 118 VAL A C 1
ATOM 965 O O . VAL A 1 118 ? 1.054 7.618 -12.611 1.00 94.31 118 VAL A O 1
ATOM 968 N N . GLU A 1 119 ? 1.598 8.298 -14.681 1.00 93.81 119 GLU A N 1
ATOM 969 C CA . GLU A 1 119 ? 0.256 8.092 -15.220 1.00 93.81 119 GLU A CA 1
ATOM 970 C C . GLU A 1 119 ? -0.143 6.612 -15.191 1.00 93.81 119 GLU A C 1
ATOM 972 O O . GLU A 1 119 ? 0.684 5.710 -15.352 1.00 93.81 119 GLU A O 1
ATOM 977 N N . GLY A 1 120 ? -1.437 6.356 -15.010 1.00 93.69 120 GLY A N 1
ATOM 978 C CA . GLY A 1 120 ? -1.967 4.999 -14.998 1.00 93.69 120 GLY A CA 1
ATOM 979 C C . GLY A 1 120 ? -1.741 4.268 -16.317 1.00 93.69 120 GLY A C 1
ATOM 980 O O . GLY A 1 120 ? -2.054 4.796 -17.381 1.00 93.69 120 GLY A O 1
ATOM 981 N N . GLY A 1 121 ? -1.249 3.031 -16.241 1.00 92.56 121 GLY A N 1
ATOM 982 C CA . GLY A 1 121 ? -0.906 2.228 -17.417 1.00 92.56 121 GLY A CA 1
ATOM 983 C C . GLY A 1 121 ? 0.496 2.484 -17.972 1.00 92.56 121 GLY A C 1
ATOM 984 O O . GLY A 1 121 ? 0.870 1.837 -18.946 1.00 92.56 121 GLY A O 1
ATOM 985 N N . THR A 1 122 ? 1.283 3.371 -17.354 1.00 94.06 122 THR A N 1
ATOM 986 C CA . THR A 1 122 ? 2.689 3.589 -17.730 1.00 94.06 122 THR A CA 1
ATOM 987 C C . THR A 1 122 ? 3.528 2.340 -17.479 1.00 94.06 122 THR A C 1
ATOM 989 O O . THR A 1 122 ? 4.347 1.962 -18.318 1.00 94.06 122 THR A O 1
ATOM 992 N N . VAL A 1 123 ? 3.326 1.695 -16.330 1.00 95.31 123 VAL A N 1
ATOM 993 C CA . VAL A 1 123 ? 4.087 0.527 -15.883 1.00 95.31 123 VAL A CA 1
ATOM 994 C C . VAL A 1 123 ? 3.256 -0.745 -15.980 1.00 95.31 123 VAL A C 1
ATOM 996 O O . VAL A 1 123 ? 2.090 -0.803 -15.579 1.00 95.31 123 VAL A O 1
ATOM 999 N N . MET A 1 124 ? 3.905 -1.783 -16.497 1.00 95.44 124 MET A N 1
ATOM 1000 C CA . MET A 1 124 ? 3.412 -3.145 -16.656 1.00 95.44 124 MET A CA 1
ATOM 1001 C C . MET A 1 124 ? 4.301 -4.115 -15.867 1.00 95.44 124 MET A C 1
ATOM 1003 O O . MET A 1 124 ? 5.488 -3.863 -15.668 1.00 95.44 124 MET A O 1
ATOM 1007 N N . GLY A 1 125 ? 3.732 -5.242 -15.447 1.00 95.69 125 GLY A N 1
ATOM 1008 C CA . GLY A 1 125 ? 4.394 -6.282 -14.657 1.00 95.69 125 GLY A CA 1
ATOM 1009 C C . GLY A 1 125 ? 3.380 -7.340 -14.221 1.00 95.69 125 GLY A C 1
ATOM 1010 O O . GLY A 1 125 ? 2.251 -7.360 -14.723 1.00 95.69 125 GLY A O 1
ATOM 1011 N N . GLU A 1 126 ? 3.748 -8.201 -13.273 1.00 97.31 126 GLU A N 1
ATOM 1012 C CA . GLU A 1 126 ? 2.783 -9.125 -12.664 1.00 97.31 126 GLU A CA 1
ATOM 1013 C C . GLU A 1 126 ? 1.790 -8.321 -11.814 1.00 97.31 126 GLU A C 1
ATOM 1015 O O . GLU A 1 126 ? 2.171 -7.691 -10.830 1.00 97.31 126 GLU A O 1
ATOM 1020 N N . ARG A 1 127 ? 0.509 -8.327 -12.194 1.00 97.25 127 ARG A N 1
ATOM 1021 C CA . ARG A 1 127 ? -0.546 -7.572 -11.504 1.00 97.25 127 ARG A CA 1
ATOM 1022 C C . ARG A 1 127 ? -1.259 -8.460 -10.494 1.00 97.25 127 ARG A C 1
ATOM 1024 O O . ARG A 1 127 ? -1.798 -9.501 -10.861 1.00 97.25 127 ARG A O 1
ATOM 1031 N N . LYS A 1 128 ? -1.341 -8.002 -9.249 1.00 97.12 128 LYS A N 1
ATOM 1032 C CA . LYS A 1 128 ? -2.122 -8.630 -8.183 1.00 97.12 128 LYS A CA 1
ATOM 1033 C C . LYS A 1 128 ? -3.146 -7.641 -7.656 1.00 97.12 128 LYS A C 1
ATOM 1035 O O . LYS A 1 128 ? -2.804 -6.672 -6.979 1.00 97.12 128 LYS A O 1
ATOM 1040 N N . ALA A 1 129 ? -4.407 -7.872 -8.005 1.00 96.75 129 ALA A N 1
ATOM 1041 C CA . ALA A 1 129 ? -5.508 -7.093 -7.468 1.00 96.75 129 ALA A CA 1
ATOM 1042 C C . ALA A 1 129 ? -5.710 -7.435 -5.986 1.00 96.75 129 ALA A C 1
ATOM 1044 O O . ALA A 1 129 ? -5.707 -8.606 -5.599 1.00 96.75 129 ALA A O 1
ATOM 1045 N N . VAL A 1 130 ? -5.855 -6.402 -5.159 1.00 97.38 130 VAL A N 1
ATOM 1046 C CA . VAL A 1 130 ? -6.107 -6.521 -3.717 1.00 97.38 130 VAL A CA 1
ATOM 1047 C C . VAL A 1 130 ? -7.498 -5.991 -3.385 1.00 97.38 130 VAL A C 1
ATOM 1049 O O . VAL A 1 130 ? -8.241 -6.639 -2.645 1.00 97.38 130 VAL A O 1
ATOM 1052 N N . ILE A 1 131 ? -7.870 -4.851 -3.974 1.00 97.81 131 ILE A N 1
ATOM 1053 C CA . ILE A 1 131 ? -9.210 -4.259 -3.890 1.00 97.81 131 ILE A CA 1
ATOM 1054 C C . ILE A 1 131 ? -9.703 -3.981 -5.311 1.00 97.81 131 ILE A C 1
ATOM 1056 O O . ILE A 1 131 ? -8.965 -3.385 -6.095 1.00 97.81 131 ILE A O 1
ATOM 1060 N N . GLU A 1 132 ? -10.938 -4.376 -5.620 1.00 96.06 132 GLU A N 1
ATOM 1061 C CA . GLU A 1 132 ? -11.637 -4.057 -6.871 1.00 96.06 132 GLU A CA 1
ATOM 1062 C C . GLU A 1 132 ? -13.083 -3.644 -6.580 1.00 96.06 132 GLU A C 1
ATOM 1064 O O . GLU A 1 132 ? -13.819 -4.344 -5.878 1.00 96.06 132 GLU A O 1
ATOM 1069 N N . GLY A 1 133 ? -13.505 -2.488 -7.098 1.00 95.19 133 GLY A N 1
ATOM 1070 C CA . GLY A 1 133 ? -14.848 -1.945 -6.858 1.00 95.19 133 GLY A CA 1
ATOM 1071 C C . GLY A 1 133 ? -15.212 -1.809 -5.372 1.00 95.19 133 GLY A C 1
ATOM 1072 O O . GLY A 1 133 ? -16.354 -2.067 -4.992 1.00 95.19 133 GLY A O 1
ATOM 1073 N N . GLY A 1 134 ? -14.234 -1.490 -4.517 1.00 94.81 134 GLY A N 1
ATOM 1074 C CA . GLY A 1 134 ? -14.415 -1.362 -3.064 1.00 94.81 134 GLY A CA 1
ATOM 1075 C C . GLY A 1 134 ? -14.561 -2.692 -2.328 1.00 94.81 134 GLY A C 1
ATOM 1076 O O . GLY A 1 134 ? -14.938 -2.706 -1.157 1.00 94.81 134 GLY A O 1
ATOM 1077 N N . LYS A 1 135 ? -14.277 -3.816 -2.993 1.00 94.25 135 LYS A N 1
ATOM 1078 C CA . LYS A 1 135 ? -14.307 -5.154 -2.401 1.00 94.25 135 LYS A CA 1
ATOM 1079 C C . LYS A 1 135 ? -12.912 -5.738 -2.354 1.00 94.25 135 LYS A C 1
ATOM 1081 O O . LYS A 1 135 ? -12.139 -5.622 -3.299 1.00 94.25 135 LYS A O 1
ATOM 1086 N N . VAL A 1 136 ? -12.619 -6.400 -1.248 1.00 94.56 136 VAL A N 1
ATOM 1087 C CA . VAL A 1 136 ? -11.384 -7.154 -1.076 1.00 94.56 136 VAL A CA 1
ATOM 1088 C C . VAL A 1 136 ? -11.422 -8.383 -1.984 1.00 94.56 136 VAL A C 1
ATOM 1090 O O . VAL A 1 136 ? -12.340 -9.195 -1.871 1.00 94.56 136 VAL A O 1
ATOM 1093 N N . VAL A 1 137 ? -10.433 -8.519 -2.865 1.00 91.94 137 VAL A N 1
ATOM 1094 C CA . VAL A 1 137 ? -10.297 -9.670 -3.778 1.00 91.94 137 VAL A CA 1
ATOM 1095 C C . VAL A 1 137 ? -9.095 -10.557 -3.444 1.00 91.94 137 VAL A C 1
ATOM 1097 O O . VAL A 1 137 ? -9.099 -11.740 -3.776 1.00 91.94 137 VAL A O 1
ATOM 1100 N N . ALA A 1 138 ? -8.102 -10.033 -2.721 1.00 80.94 138 ALA A N 1
ATOM 1101 C CA . ALA A 1 138 ? -7.059 -10.842 -2.092 1.00 80.94 138 ALA A CA 1
ATOM 1102 C C . ALA A 1 138 ? -7.555 -11.336 -0.725 1.00 80.94 138 ALA A C 1
ATOM 1104 O O . ALA A 1 138 ? -8.094 -10.551 0.039 1.00 80.94 138 ALA A O 1
ATOM 1105 N N . GLY A 1 139 ? -7.397 -12.612 -0.374 1.00 76.25 139 GLY A N 1
ATOM 1106 C CA . GLY A 1 139 ? -7.853 -13.111 0.931 1.00 76.25 139 GLY A CA 1
ATOM 1107 C C . GLY A 1 139 ? -7.192 -12.364 2.101 1.00 76.25 139 GLY A C 1
ATOM 1108 O O . GLY A 1 139 ? -6.042 -12.639 2.427 1.00 76.25 139 GLY A O 1
ATOM 1109 N N . VAL A 1 140 ? -7.906 -11.428 2.736 1.00 82.25 140 VAL A N 1
ATOM 1110 C CA . VAL A 1 140 ? -7.437 -10.714 3.936 1.00 82.25 140 VAL A CA 1
ATOM 1111 C C . VAL A 1 140 ? -7.842 -11.507 5.168 1.00 82.25 140 VAL A C 1
ATOM 1113 O O . VAL A 1 140 ? -9.024 -11.783 5.373 1.00 82.25 140 VAL A O 1
ATOM 1116 N N . GLY A 1 141 ? -6.861 -11.889 5.984 1.00 86.31 141 GLY A N 1
ATOM 1117 C CA . GLY A 1 141 ? -7.090 -12.678 7.187 1.00 86.31 141 GLY A CA 1
ATOM 1118 C C . GLY A 1 141 ? -7.831 -11.905 8.282 1.00 86.31 141 GLY A C 1
ATOM 1119 O O . GLY A 1 141 ? -7.689 -10.691 8.430 1.00 86.31 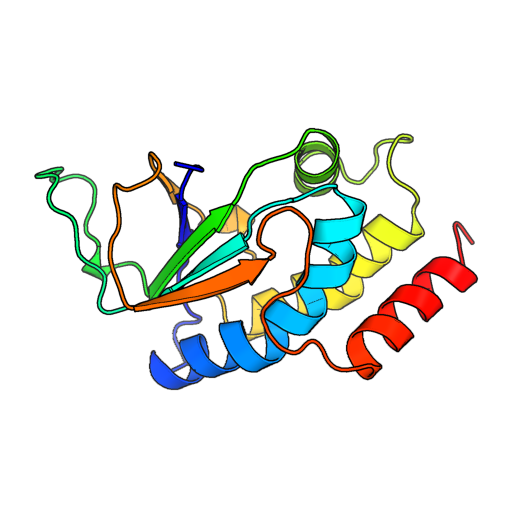141 GLY A O 1
ATOM 1120 N N . GLU A 1 142 ? -8.575 -12.632 9.119 1.00 90.44 142 GLU A N 1
ATOM 1121 C CA . GLU A 1 142 ? -9.311 -12.068 10.265 1.00 90.44 142 GLU A CA 1
ATOM 1122 C C . GLU A 1 142 ? -8.423 -11.343 11.284 1.00 90.44 142 GLU A C 1
ATOM 1124 O O . GLU A 1 142 ? -8.898 -10.488 12.032 1.00 90.44 142 GLU A O 1
ATOM 1129 N N . GLU A 1 143 ? -7.131 -11.669 11.338 1.00 91.31 143 GLU A N 1
ATOM 1130 C CA . GLU A 1 143 ? -6.187 -10.994 12.225 1.00 91.31 143 GLU A CA 1
ATOM 1131 C C . GLU A 1 143 ? -6.053 -9.505 11.887 1.00 91.31 143 GLU A C 1
ATOM 1133 O O . GLU A 1 143 ? -6.145 -8.674 12.791 1.00 91.31 143 GLU A O 1
ATOM 1138 N N . ALA A 1 144 ? -5.933 -9.146 10.605 1.00 92.88 144 ALA A N 1
ATOM 1139 C CA . ALA A 1 144 ? -5.824 -7.749 10.188 1.00 92.88 144 ALA A CA 1
ATOM 1140 C C . ALA A 1 144 ? -7.068 -6.942 10.592 1.00 92.88 144 ALA A C 1
ATOM 1142 O O . ALA A 1 144 ? -6.962 -5.842 11.141 1.00 92.88 144 ALA A O 1
ATOM 1143 N N . TRP A 1 145 ? -8.251 -7.535 10.417 1.00 94.69 145 TRP A N 1
ATOM 1144 C CA . TRP A 1 145 ? -9.514 -6.945 10.849 1.00 94.69 145 TRP A CA 1
ATOM 1145 C C . TRP A 1 145 ? -9.643 -6.843 12.368 1.00 94.69 145 TRP A C 1
ATOM 1147 O O . TRP A 1 145 ? -10.218 -5.880 12.874 1.00 94.69 145 TRP A O 1
ATOM 1157 N N . ARG A 1 146 ? -9.109 -7.812 13.118 1.00 96.06 146 ARG A N 1
ATOM 1158 C CA . ARG A 1 146 ? -9.062 -7.750 14.583 1.00 96.06 146 ARG A CA 1
ATOM 1159 C C . ARG A 1 146 ? -8.192 -6.591 15.056 1.00 96.06 146 ARG A C 1
ATOM 1161 O O . ARG A 1 146 ? -8.627 -5.873 15.950 1.00 96.06 146 ARG A O 1
ATOM 1168 N N . VAL A 1 147 ? -7.009 -6.401 14.466 1.00 95.81 147 VAL A N 1
ATOM 1169 C CA . VAL A 1 147 ? -6.132 -5.267 14.799 1.00 95.81 147 VAL A CA 1
ATOM 1170 C C . VAL A 1 147 ? -6.849 -3.957 14.491 1.00 95.81 147 VAL A C 1
ATOM 1172 O O . VAL A 1 147 ? -6.973 -3.126 15.382 1.00 95.81 147 VAL A O 1
ATOM 1175 N N . TRP A 1 148 ? -7.408 -3.807 13.285 1.00 96.94 148 TRP A N 1
ATOM 1176 C CA . TRP A 1 148 ? -8.183 -2.623 12.893 1.00 96.94 148 TRP A CA 1
ATOM 1177 C C . TRP A 1 148 ? -9.300 -2.285 13.892 1.00 96.94 148 TRP A C 1
ATOM 1179 O O . TRP A 1 148 ? -9.335 -1.180 14.431 1.00 96.94 148 TRP A O 1
ATOM 1189 N N . ARG A 1 149 ? -10.161 -3.261 14.216 1.00 96.44 149 ARG A N 1
ATOM 1190 C CA . ARG A 1 149 ? -11.248 -3.093 15.198 1.00 96.44 149 ARG A CA 1
ATOM 1191 C C . ARG A 1 149 ? -10.741 -2.783 16.607 1.00 96.44 149 ARG A C 1
ATOM 1193 O O . ARG A 1 149 ? -11.447 -2.147 17.379 1.00 96.44 149 ARG A O 1
ATOM 1200 N N . GLY A 1 150 ? -9.536 -3.232 16.956 1.00 96.31 150 GLY A N 1
ATOM 1201 C CA . GLY A 1 150 ? -8.887 -2.889 18.220 1.00 96.31 150 GLY A CA 1
ATOM 1202 C C . GLY A 1 150 ? -8.594 -1.393 18.329 1.00 96.31 150 GLY A C 1
ATOM 1203 O O . GLY A 1 150 ? -8.905 -0.793 19.353 1.00 96.31 150 GLY A O 1
ATOM 1204 N N . TYR A 1 151 ? -8.065 -0.780 17.266 1.00 96.75 151 TYR A N 1
ATOM 1205 C CA . TYR A 1 151 ? -7.863 0.673 17.213 1.00 96.75 151 TYR A CA 1
ATOM 1206 C C . TYR A 1 151 ? -9.200 1.422 17.193 1.00 96.75 151 TYR A C 1
ATOM 1208 O O . TYR A 1 151 ? -9.384 2.356 17.970 1.00 96.75 151 TYR A O 1
ATOM 1216 N N . GLU A 1 152 ? -10.156 0.970 16.376 1.00 94.38 152 GLU A N 1
ATOM 1217 C CA . GLU A 1 152 ? -11.502 1.557 16.308 1.00 94.38 152 GLU A CA 1
ATOM 1218 C C . GLU A 1 152 ? -12.214 1.540 17.672 1.00 94.38 152 GLU A C 1
ATOM 1220 O O .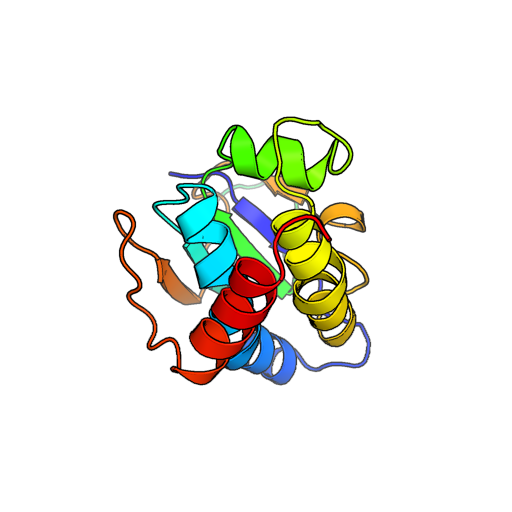 GLU A 1 152 ? -12.816 2.533 18.069 1.00 94.38 152 GLU A O 1
ATOM 1225 N N . GLY A 1 153 ? -12.105 0.437 18.421 1.00 91.31 153 GLY A N 1
ATOM 1226 C CA . GLY A 1 153 ? -12.724 0.287 19.739 1.00 91.31 153 GLY A CA 1
ATOM 1227 C C . GLY A 1 153 ? -12.084 1.136 20.841 1.00 91.31 153 GLY A C 1
ATOM 1228 O O . GLY A 1 153 ? -12.771 1.489 21.797 1.00 91.31 153 GLY A O 1
ATOM 1229 N N . VAL A 1 154 ? -10.794 1.477 20.719 1.00 88.44 154 VAL A N 1
ATOM 1230 C CA . VAL A 1 154 ? -10.141 2.462 21.602 1.00 88.44 154 VAL A CA 1
ATOM 1231 C C . VAL A 1 154 ? -10.610 3.879 21.260 1.00 88.44 154 VAL A C 1
ATOM 1233 O O . VAL A 1 154 ? -10.779 4.690 22.166 1.00 88.44 154 VAL A O 1
ATOM 1236 N N . GLY A 1 155 ? -10.873 4.169 19.983 1.00 86.69 155 GLY A N 1
ATOM 1237 C CA . GLY A 1 155 ? -11.326 5.484 19.533 1.00 86.69 155 GLY A CA 1
ATOM 1238 C C . GLY A 1 155 ? -10.275 6.575 19.760 1.00 86.69 155 GLY A C 1
ATOM 1239 O O . GLY A 1 155 ? -9.073 6.321 19.719 1.00 86.69 155 GLY A O 1
ATOM 1240 N N . ASP A 1 156 ? -10.717 7.808 20.006 1.00 78.56 156 ASP A N 1
ATOM 1241 C CA . ASP A 1 156 ? -9.832 8.983 20.099 1.00 78.56 156 ASP A CA 1
ATOM 1242 C C . ASP A 1 156 ? -9.158 9.189 21.473 1.00 78.56 156 ASP A C 1
ATOM 1244 O O . ASP A 1 156 ? -8.656 10.285 21.748 1.00 78.56 156 ASP A O 1
ATOM 1248 N N . VAL A 1 157 ? -9.169 8.155 22.327 1.00 59.50 157 VAL A N 1
ATOM 1249 C CA . VAL A 1 157 ? -8.593 8.164 23.687 1.00 59.50 157 VAL A CA 1
ATOM 1250 C C . VAL A 1 157 ? -7.080 8.370 23.661 1.00 59.50 157 VAL A C 1
ATOM 1252 O O . VAL A 1 157 ? -6.383 7.677 22.879 1.00 59.50 157 VAL A O 1
#

pLDDT: mean 93.57, std 5.68, range [59.5, 98.25]

Sequence (157 aa):
MNPQGLLKRKPDTTQKEFSEHWYNKHAQLIVPLFLYCKVENYIQIHAPLSTSISDPSLALSDWDGAAETQITPLLLTLLIAPESENIPRWVVRYYQEVVLVDERRFLDGEVMTHIRMVEGGTVMGERKAVIEGGKVVAGVGEEAWRVWRGYEGVGDV

Secondary structure (DSSP, 8-state):
---EEEE-B-TTS-HHHHHHHIIIIIHHHHHHHHHHTT---EEEEEEEEE-SS--TT--GGG-SEEEEE---HHHHHHHH-TT-TTS-HHHHHHIIIIIHHHHHHHBSS-HHHH-EEE-TTS-EEEEEEEEETTEE-S---HHHHHHHHHHHHHTT-